Protein AF-A0A816UJ82-F1 (afdb_monomer_lite)

Sequence (129 aa):
MMLGPMGNLVMVGPQEFVVCRRVVPRQFYINLPYDGFVGLGLPLPANIDAVLFLSGFSLYLRNYHFHGNDGGRLSFGGVSQEHYEGHHQYFDLVDNSNQWKIHMYSVSVAGHLAQYCDKVLIDSGCEYI

Organism: Brassica napus (NCBI:txid3708)

InterPro domains:
  IPR001461 Aspartic peptidase A1 [PTHR47966] (12-128)
  IPR021109 Aspartic peptidase domain superfamily [G3DSA:2.40.70.10] (5-129)
  IPR021109 Aspartic peptidase domain superfamily [SSF50630] (17-127)
  IPR033121 Peptidase family A1 domain [PF00026] (56-129)
  IPR033121 Peptidase family A1 domain [PS51767] (1-129)

Radius of gyration: 18.05 Å; chains: 1; bounding box: 49×38×37 Å

Foldseek 3Di:
DFDDDPVPDTQPDDDDDDDDPDDDPCVPPVPDPDDDDDDPWADDPDDPPRDLPAPDKDWAADDPPDPDPDGTDIGTRDDDPVRDDDDDDDFDADPPDRFQKGADAFDADPNHTPDGDGMDGDDPVDPDD

Secondary structure (DSSP, 8-state):
-PPPPBTTBPPPS--------S---HHHHTT-SSS-----PPPPSS-TT----SS-EEEEEPPTT--SS--EEEEESS--GGG--S-----PBPTT-SS-EEE--EEEETTEEEEE-SEEE--TT----

pLDDT: mean 78.93, std 16.38, range [32.34, 97.12]

Structure (mmCIF, N/CA/C/O backbone):
data_AF-A0A816UJ82-F1
#
_entry.id   AF-A0A816UJ82-F1
#
loop_
_atom_site.group_PDB
_atom_site.id
_atom_site.type_symbol
_atom_site.label_atom_id
_atom_site.label_alt_id
_atom_site.label_comp_id
_atom_site.label_asym_id
_atom_site.label_entity_id
_atom_site.label_seq_id
_atom_site.pdbx_PDB_ins_code
_atom_site.Cartn_x
_atom_site.Cartn_y
_atom_site.Cartn_z
_atom_site.occupancy
_atom_site.B_iso_or_equiv
_atom_site.auth_seq_id
_atom_site.auth_comp_id
_atom_site.auth_asym_id
_atom_site.auth_atom_id
_atom_site.pdbx_PDB_model_num
ATOM 1 N N . MET A 1 1 ? 25.960 -5.062 -12.834 1.00 32.75 1 MET A N 1
ATOM 2 C CA . MET A 1 1 ? 24.766 -4.741 -13.643 1.00 32.75 1 MET A CA 1
ATOM 3 C C . MET A 1 1 ? 24.007 -3.679 -12.865 1.00 32.75 1 MET A C 1
ATOM 5 O O . MET A 1 1 ? 23.551 -3.992 -11.777 1.00 32.75 1 MET A O 1
ATOM 9 N N . MET A 1 2 ? 24.007 -2.420 -13.314 1.00 32.34 2 MET A N 1
ATOM 10 C CA . MET A 1 2 ? 23.230 -1.367 -12.646 1.00 32.34 2 MET A CA 1
ATOM 11 C C . MET A 1 2 ? 21.763 -1.537 -13.038 1.00 32.34 2 MET A C 1
ATOM 13 O O . MET A 1 2 ? 21.452 -1.576 -14.227 1.00 32.34 2 MET A O 1
ATOM 17 N N . LEU A 1 3 ? 20.889 -1.705 -12.047 1.00 46.19 3 LEU A N 1
ATOM 18 C CA . LEU A 1 3 ? 19.442 -1.685 -12.244 1.00 46.19 3 LEU A CA 1
ATOM 19 C C . LEU A 1 3 ? 19.007 -0.240 -12.531 1.00 46.19 3 LEU A C 1
ATOM 21 O O . LEU A 1 3 ? 19.603 0.702 -12.005 1.00 46.19 3 LEU A O 1
ATOM 25 N N . GLY A 1 4 ? 18.010 -0.075 -13.405 1.00 43.88 4 GLY A N 1
ATOM 26 C CA . GLY A 1 4 ? 17.439 1.229 -13.748 1.00 43.88 4 GLY A CA 1
ATOM 27 C C . GLY A 1 4 ? 16.921 1.979 -12.512 1.00 43.88 4 GLY A C 1
ATOM 28 O O . GLY A 1 4 ? 16.696 1.368 -11.465 1.00 43.88 4 GLY A O 1
ATOM 29 N N . PRO A 1 5 ? 16.764 3.306 -12.600 1.00 48.41 5 PRO A N 1
ATOM 30 C CA . PRO A 1 5 ? 16.558 4.122 -11.417 1.00 48.41 5 PRO A CA 1
ATOM 31 C C . PRO A 1 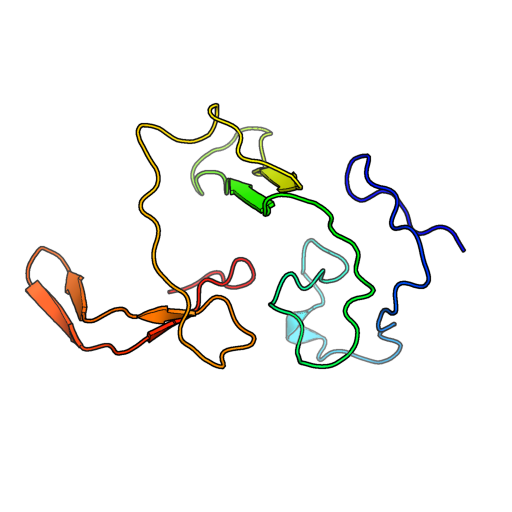5 ? 15.108 4.016 -10.906 1.00 48.41 5 PRO A C 1
ATOM 33 O O . PRO A 1 5 ? 14.150 4.091 -11.677 1.00 48.41 5 PRO A O 1
ATOM 36 N N . MET A 1 6 ? 14.940 3.844 -9.590 1.00 5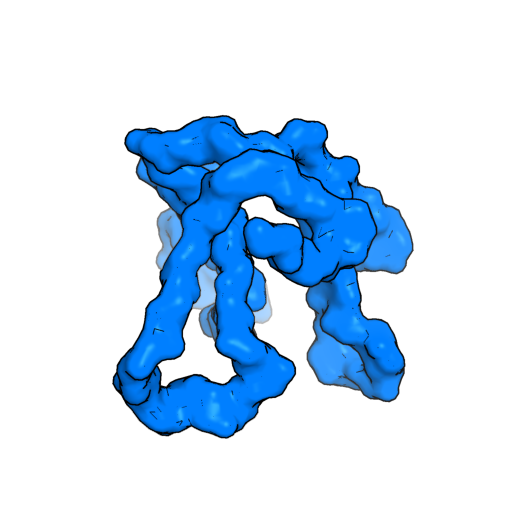7.47 6 MET A N 1
ATOM 37 C CA . MET A 1 6 ? 13.644 3.973 -8.914 1.00 57.47 6 MET A CA 1
ATOM 38 C C . MET A 1 6 ? 13.459 5.453 -8.566 1.00 57.47 6 MET A C 1
ATOM 40 O O . MET A 1 6 ? 13.903 5.932 -7.521 1.00 57.47 6 MET A O 1
ATOM 44 N N . GLY A 1 7 ? 12.902 6.218 -9.505 1.00 66.62 7 GLY A N 1
ATOM 45 C CA . GLY A 1 7 ? 12.977 7.680 -9.446 1.00 66.62 7 GLY A CA 1
ATOM 46 C C . GLY A 1 7 ? 14.418 8.149 -9.665 1.00 66.62 7 GLY A C 1
ATOM 47 O O . GLY A 1 7 ? 14.994 7.839 -10.696 1.00 66.62 7 GLY A O 1
ATOM 48 N N . ASN A 1 8 ? 15.005 8.861 -8.697 1.00 70.56 8 ASN A N 1
ATOM 49 C CA . ASN A 1 8 ? 16.431 9.234 -8.695 1.00 70.56 8 ASN A CA 1
ATOM 50 C C . ASN A 1 8 ? 17.262 8.396 -7.706 1.00 70.56 8 ASN A C 1
ATOM 52 O O . ASN A 1 8 ? 18.431 8.701 -7.465 1.00 70.56 8 ASN A O 1
ATOM 56 N N . LEU A 1 9 ? 16.666 7.361 -7.103 1.00 66.62 9 LEU A N 1
ATOM 57 C CA . LEU A 1 9 ? 17.379 6.470 -6.198 1.00 66.62 9 LEU A CA 1
ATOM 58 C C . LEU A 1 9 ? 18.127 5.408 -6.998 1.00 66.62 9 LEU A C 1
ATOM 60 O O . LEU A 1 9 ? 17.560 4.701 -7.836 1.00 66.62 9 LEU A O 1
ATOM 64 N N . VAL A 1 10 ? 19.413 5.286 -6.691 1.00 66.25 10 VAL A N 1
ATOM 65 C CA . VAL A 1 10 ? 20.241 4.165 -7.118 1.00 66.25 10 VAL A CA 1
ATOM 66 C C . VAL A 1 10 ? 20.249 3.169 -5.972 1.00 66.25 10 VAL A C 1
ATOM 68 O O . VAL A 1 10 ? 20.653 3.509 -4.863 1.00 66.25 10 VAL A O 1
ATOM 71 N N . MET A 1 11 ? 19.802 1.942 -6.229 1.00 63.84 11 MET A N 1
ATOM 72 C CA . MET A 1 11 ? 19.963 0.857 -5.264 1.00 63.84 11 MET A CA 1
ATOM 73 C C . MET A 1 11 ? 21.461 0.556 -5.123 1.00 63.84 11 MET A C 1
ATOM 75 O O . MET A 1 11 ? 22.121 0.201 -6.101 1.00 63.84 11 MET A O 1
ATOM 79 N N . VAL A 1 12 ? 22.007 0.760 -3.923 1.00 54.62 12 VAL A N 1
ATOM 80 C CA . VAL A 1 12 ? 23.427 0.547 -3.616 1.00 54.62 12 VAL A CA 1
ATOM 81 C C . VAL A 1 12 ? 23.577 -0.789 -2.893 1.00 54.62 12 VAL A C 1
ATOM 83 O O . VAL A 1 12 ? 22.933 -1.012 -1.877 1.00 54.62 12 VAL A O 1
ATOM 86 N N . GLY A 1 13 ? 24.442 -1.664 -3.414 1.00 64.12 13 GLY A N 1
ATOM 87 C CA . GLY A 1 13 ? 24.671 -3.014 -2.885 1.00 64.12 13 GLY A CA 1
ATOM 88 C C . GLY A 1 13 ? 24.048 -4.125 -3.745 1.00 64.12 13 GLY A C 1
ATOM 89 O O . GLY A 1 13 ? 23.387 -3.842 -4.749 1.00 64.12 13 GLY A O 1
ATOM 90 N N . PRO A 1 14 ? 24.300 -5.405 -3.412 1.00 68.00 14 PRO A N 1
ATOM 91 C CA . PRO A 1 14 ? 23.691 -6.530 -4.107 1.00 68.00 14 PRO A CA 1
ATOM 92 C C . PRO A 1 14 ? 22.208 -6.643 -3.724 1.00 68.00 14 PRO A C 1
ATOM 94 O O . PRO A 1 14 ? 21.858 -7.274 -2.734 1.00 68.00 14 PRO A O 1
ATOM 97 N N . GLN A 1 15 ? 21.327 -6.040 -4.522 1.00 72.12 15 GLN A N 1
ATOM 98 C CA . GLN A 1 15 ? 19.894 -6.310 -4.428 1.00 72.12 15 GLN A CA 1
ATOM 99 C C . GLN A 1 15 ? 19.598 -7.663 -5.079 1.00 72.12 15 GLN A C 1
ATOM 101 O O . GLN A 1 15 ? 19.778 -7.834 -6.289 1.00 72.12 15 GLN A O 1
ATOM 106 N N . GLU A 1 16 ? 19.104 -8.613 -4.293 1.00 78.25 16 GLU A N 1
ATOM 107 C CA . GLU A 1 16 ? 18.573 -9.860 -4.833 1.00 78.25 16 GLU A CA 1
ATOM 108 C C . GLU A 1 16 ? 17.174 -9.627 -5.415 1.00 78.25 16 GLU A C 1
ATOM 110 O O . GLU A 1 16 ? 16.339 -8.931 -4.832 1.00 78.25 16 GLU A O 1
ATOM 115 N N . PHE A 1 17 ? 16.919 -10.200 -6.589 1.00 78.75 17 PHE A N 1
ATOM 116 C CA . PHE A 1 17 ? 15.616 -10.169 -7.243 1.00 78.75 17 PHE A CA 1
ATOM 117 C C . PHE A 1 17 ? 15.335 -11.506 -7.920 1.00 78.75 17 PHE A C 1
ATOM 119 O O . PHE A 1 17 ? 16.240 -12.222 -8.355 1.00 78.75 17 PHE A O 1
ATOM 126 N N . VAL A 1 18 ? 14.052 -11.838 -8.030 1.00 81.25 18 VAL A N 1
ATOM 127 C CA . VAL A 1 18 ? 13.606 -13.057 -8.700 1.00 81.25 18 VAL A CA 1
ATOM 128 C C . VAL A 1 18 ? 13.379 -12.761 -10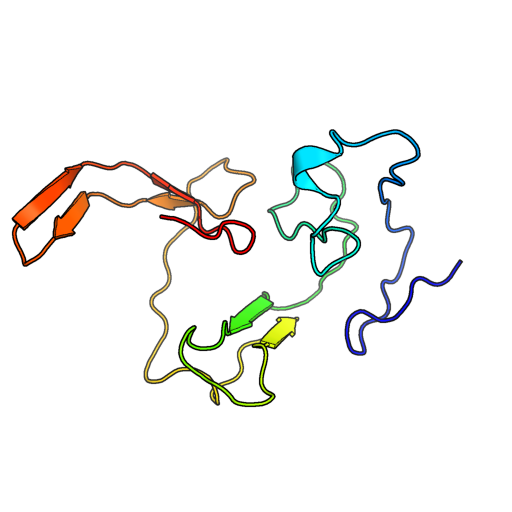.178 1.00 81.25 18 VAL A C 1
ATOM 130 O O . VAL A 1 18 ? 12.588 -11.892 -10.534 1.00 81.25 18 VAL A O 1
ATOM 133 N N . VAL A 1 19 ? 14.047 -13.516 -11.053 1.00 81.75 19 VAL A N 1
ATOM 134 C CA . VAL A 1 19 ? 13.787 -13.484 -12.499 1.00 81.75 19 VAL A CA 1
ATOM 135 C C . VAL A 1 19 ? 12.830 -14.611 -12.861 1.00 81.75 19 VAL A C 1
ATOM 137 O O . VAL A 1 19 ? 13.210 -15.784 -12.877 1.00 81.75 19 VAL A O 1
ATOM 140 N N . CYS A 1 20 ? 11.595 -14.262 -13.207 1.00 74.69 20 CYS A N 1
ATOM 141 C CA . CYS A 1 20 ? 10.602 -15.229 -13.662 1.00 74.69 20 CYS A CA 1
ATOM 142 C C . CYS A 1 20 ? 10.926 -15.709 -15.089 1.00 74.69 20 CYS A C 1
ATOM 144 O O . CYS A 1 20 ? 10.749 -14.977 -16.058 1.00 74.69 20 CYS A O 1
ATOM 146 N N . ARG A 1 21 ? 11.413 -16.954 -15.228 1.00 69.56 21 ARG A N 1
ATOM 147 C CA . ARG A 1 21 ? 11.830 -17.554 -16.519 1.00 69.56 21 ARG A CA 1
ATOM 148 C C . ARG A 1 21 ? 10.840 -18.572 -17.113 1.00 69.56 21 ARG A C 1
ATOM 150 O O . ARG A 1 21 ? 11.120 -19.140 -18.166 1.00 69.56 21 ARG A O 1
ATOM 157 N N . ARG A 1 22 ? 9.696 -18.836 -16.467 1.00 64.94 22 ARG A N 1
ATOM 158 C CA . ARG A 1 22 ? 8.661 -19.777 -16.947 1.00 64.94 22 ARG A CA 1
ATOM 159 C C . ARG A 1 22 ? 7.245 -19.262 -16.702 1.00 64.94 22 ARG A C 1
ATOM 161 O O . ARG A 1 22 ? 7.014 -18.505 -15.771 1.00 64.94 22 ARG A O 1
ATOM 168 N N . VAL A 1 23 ? 6.348 -19.731 -17.575 1.00 57.84 23 VAL A N 1
ATOM 169 C CA . VAL A 1 23 ? 4.897 -19.513 -17.676 1.00 57.84 23 VAL A CA 1
ATOM 170 C C . VAL A 1 23 ? 4.241 -19.278 -16.314 1.00 57.84 23 VAL A C 1
ATOM 172 O O . VAL A 1 23 ? 3.823 -20.214 -15.639 1.00 57.84 23 VAL A O 1
ATOM 175 N N . VAL A 1 24 ? 4.108 -18.010 -15.935 1.00 59.19 24 VAL A N 1
ATOM 176 C CA . VAL A 1 24 ? 3.031 -17.591 -15.039 1.00 59.19 24 VAL A CA 1
ATOM 177 C C . VAL A 1 24 ? 1.709 -18.021 -15.683 1.00 59.19 24 VAL A C 1
ATOM 179 O O . VAL A 1 24 ? 1.616 -17.958 -16.916 1.00 59.19 24 VAL A O 1
ATOM 182 N N . PRO A 1 25 ? 0.698 -18.476 -14.919 1.00 61.12 25 PRO A N 1
ATOM 183 C CA . PRO A 1 25 ? -0.605 -18.805 -15.485 1.00 61.12 25 PRO A CA 1
ATOM 184 C C . PRO A 1 25 ? -1.069 -17.634 -16.356 1.00 61.12 25 PRO A C 1
ATOM 186 O O . PRO A 1 25 ? -1.334 -16.545 -15.847 1.00 61.12 25 PRO A O 1
ATOM 189 N N . ARG A 1 26 ? -1.085 -17.834 -17.685 1.00 55.97 26 ARG A N 1
ATOM 190 C CA . ARG A 1 26 ? -1.229 -16.737 -18.662 1.00 55.97 26 ARG A CA 1
ATOM 191 C C . ARG A 1 26 ? -2.462 -15.877 -18.385 1.00 55.97 26 ARG A C 1
ATOM 193 O O . ARG A 1 26 ? -2.440 -14.693 -18.677 1.00 55.97 26 ARG A O 1
ATOM 200 N N . GLN A 1 27 ? -3.506 -16.455 -17.797 1.00 67.12 27 GLN A N 1
ATOM 201 C CA . GLN A 1 27 ? -4.757 -15.763 -17.496 1.00 67.12 27 GLN A CA 1
ATOM 202 C C . GLN A 1 27 ? -4.609 -14.555 -16.565 1.00 67.12 27 GLN A C 1
ATOM 204 O O . GLN A 1 27 ? -5.328 -13.587 -16.773 1.00 67.12 27 GLN A O 1
ATOM 209 N N . PHE A 1 28 ? -3.687 -14.564 -15.597 1.00 67.44 28 PHE A N 1
ATOM 210 C CA . PHE A 1 28 ? -3.589 -13.466 -14.623 1.00 67.44 28 PHE A CA 1
ATOM 211 C C . PHE A 1 28 ? -2.622 -12.352 -15.037 1.00 67.44 28 PHE A C 1
ATOM 213 O O . PHE A 1 28 ? -2.800 -11.213 -14.626 1.00 67.44 28 PHE A O 1
ATOM 220 N N . TYR A 1 29 ? -1.614 -12.660 -15.857 1.00 75.00 29 TYR A N 1
ATOM 221 C CA . TYR A 1 29 ? -0.483 -11.748 -16.080 1.00 75.00 29 TYR A CA 1
ATOM 222 C C . TYR A 1 29 ? -0.372 -11.198 -17.508 1.00 75.00 29 TYR A C 1
ATOM 224 O O . TYR A 1 29 ? 0.412 -10.288 -17.743 1.00 75.00 29 TYR A O 1
ATOM 232 N N . ILE A 1 30 ? -1.135 -11.719 -18.478 1.00 74.06 30 ILE A N 1
ATOM 233 C CA . ILE A 1 30 ? -0.948 -11.379 -19.903 1.00 74.06 30 ILE A CA 1
ATOM 234 C C . ILE A 1 30 ? -1.427 -9.972 -20.296 1.00 74.06 30 ILE A C 1
ATOM 236 O O . ILE A 1 30 ? -1.023 -9.477 -21.341 1.00 74.06 30 ILE A O 1
ATOM 240 N N . ASN A 1 31 ? -2.256 -9.332 -19.465 1.00 79.69 31 ASN A N 1
ATOM 241 C CA . ASN A 1 31 ? -2.854 -8.018 -19.737 1.00 79.69 31 ASN A CA 1
ATOM 242 C C . ASN A 1 31 ? -2.552 -6.988 -18.639 1.00 79.69 31 ASN A C 1
ATOM 244 O O . ASN A 1 31 ? -3.271 -5.997 -18.508 1.00 79.69 31 ASN A O 1
ATOM 248 N N . LEU A 1 32 ? -1.531 -7.232 -17.815 1.00 83.12 32 LEU A N 1
ATOM 249 C CA . LEU A 1 32 ? -1.152 -6.267 -16.791 1.00 83.12 32 LEU A CA 1
ATOM 250 C C . LEU A 1 32 ? -0.429 -5.083 -17.449 1.00 83.12 32 LEU A C 1
ATOM 252 O O . LEU A 1 32 ? 0.406 -5.294 -18.327 1.00 83.12 32 LEU A O 1
ATOM 256 N N . PRO A 1 33 ? -0.708 -3.840 -17.027 1.00 87.06 33 PRO A N 1
ATOM 257 C CA . PRO A 1 33 ? -0.038 -2.655 -17.558 1.00 87.06 33 PRO A CA 1
ATOM 258 C C . PRO A 1 33 ? 1.389 -2.472 -17.000 1.00 87.06 33 PRO A C 1
ATOM 260 O O . PRO A 1 33 ? 1.968 -1.398 -17.145 1.00 87.06 33 PRO A O 1
ATOM 263 N N . TYR A 1 34 ? 1.939 -3.486 -16.326 1.00 86.25 34 TYR A N 1
ATOM 264 C CA . TYR A 1 34 ? 3.234 -3.465 -15.653 1.00 86.25 34 TYR A CA 1
ATOM 265 C C . TYR A 1 34 ? 3.958 -4.812 -15.797 1.00 86.25 34 TYR A C 1
ATOM 267 O O . TYR A 1 34 ? 3.331 -5.866 -15.898 1.00 86.25 34 TYR A O 1
ATOM 275 N N . ASP A 1 35 ? 5.293 -4.771 -15.760 1.00 84.25 35 ASP A N 1
ATOM 276 C CA . ASP A 1 35 ? 6.158 -5.926 -16.054 1.00 84.25 35 ASP A CA 1
ATOM 277 C C . ASP A 1 35 ? 6.490 -6.793 -14.828 1.00 84.25 35 ASP A C 1
ATOM 279 O O . ASP A 1 35 ? 6.985 -7.915 -14.955 1.00 84.25 35 ASP A O 1
ATOM 283 N N . GLY A 1 36 ? 6.256 -6.277 -13.622 1.00 84.94 36 GLY A N 1
ATOM 284 C CA . GLY A 1 36 ? 6.614 -6.956 -12.384 1.00 84.94 36 GLY A CA 1
ATOM 285 C C . GLY A 1 36 ? 6.240 -6.165 -11.138 1.00 84.94 36 GLY A C 1
ATOM 286 O O . GLY A 1 36 ? 5.533 -5.163 -11.206 1.00 84.94 36 GLY A O 1
ATOM 287 N N . PHE A 1 37 ? 6.739 -6.633 -9.996 1.00 86.12 37 PHE A N 1
ATOM 288 C CA . PHE A 1 37 ? 6.397 -6.108 -8.679 1.00 86.12 37 PHE A CA 1
ATOM 289 C C . PHE A 1 37 ? 7.654 -5.750 -7.889 1.00 86.12 37 PHE A C 1
ATOM 291 O O . PHE A 1 37 ? 8.661 -6.456 -7.949 1.00 86.12 37 PHE A O 1
ATOM 298 N N . VAL A 1 38 ? 7.554 -4.690 -7.090 1.00 86.06 38 VAL A N 1
ATOM 299 C CA . VAL A 1 38 ? 8.527 -4.343 -6.051 1.00 86.06 38 VAL A CA 1
ATOM 300 C C . VAL A 1 38 ? 7.810 -4.460 -4.711 1.00 86.06 38 VAL A C 1
ATOM 302 O O . VAL A 1 38 ? 6.920 -3.671 -4.408 1.00 86.06 38 VAL A O 1
ATOM 305 N N . GLY A 1 39 ? 8.163 -5.478 -3.925 1.00 84.81 39 GLY A N 1
ATOM 306 C CA . GLY A 1 39 ? 7.572 -5.695 -2.607 1.00 84.81 39 GLY A CA 1
ATOM 307 C C . GLY A 1 39 ? 8.152 -4.730 -1.576 1.00 84.81 39 GLY A C 1
ATOM 308 O O . GLY A 1 39 ? 9.359 -4.724 -1.359 1.00 84.81 39 GLY A O 1
ATOM 309 N N . LEU A 1 40 ? 7.288 -3.954 -0.919 1.00 85.44 40 LEU A N 1
ATOM 310 C CA . LEU A 1 40 ? 7.652 -3.011 0.150 1.00 85.44 40 LEU A CA 1
ATOM 311 C C . LEU A 1 40 ? 7.209 -3.508 1.537 1.00 85.44 40 LEU A C 1
ATOM 313 O O . LEU A 1 40 ? 6.933 -2.707 2.425 1.00 85.44 40 LEU A O 1
ATOM 317 N N . GLY A 1 41 ? 7.078 -4.827 1.711 1.00 81.44 41 GLY A N 1
ATOM 318 C CA . GLY A 1 41 ? 6.751 -5.451 2.996 1.00 81.44 41 GLY A CA 1
ATOM 319 C C . GLY A 1 41 ? 7.876 -5.306 4.024 1.00 81.44 41 GLY A C 1
ATOM 320 O O . GLY A 1 41 ? 8.991 -4.906 3.691 1.00 81.44 41 GLY A O 1
ATOM 321 N N . LEU A 1 42 ? 7.588 -5.643 5.281 1.00 77.69 42 LEU A N 1
ATOM 322 C CA . LEU A 1 42 ? 8.599 -5.580 6.333 1.00 77.69 42 LEU A CA 1
ATOM 323 C C . LEU A 1 42 ? 9.583 -6.742 6.152 1.00 77.69 42 LEU A C 1
ATOM 325 O O . LEU A 1 42 ? 9.149 -7.867 5.872 1.00 77.69 42 LEU A O 1
ATOM 329 N N . PRO A 1 43 ? 10.897 -6.504 6.303 1.00 67.19 43 PRO A N 1
ATOM 330 C CA . PRO A 1 43 ? 11.866 -7.580 6.215 1.00 67.19 43 PRO A CA 1
ATOM 331 C C . PRO A 1 43 ? 11.536 -8.642 7.271 1.00 67.19 43 PRO A C 1
ATOM 333 O O . PRO A 1 43 ? 11.313 -8.340 8.443 1.00 67.19 43 PRO A O 1
ATOM 336 N N . LEU A 1 44 ? 11.508 -9.908 6.848 1.00 59.09 44 LEU A N 1
ATOM 337 C CA . LEU A 1 44 ? 11.640 -11.032 7.774 1.00 59.09 44 LEU A CA 1
ATOM 338 C C . LEU A 1 44 ? 12.985 -10.899 8.513 1.00 59.09 44 LEU A C 1
ATOM 340 O O . LEU A 1 44 ? 13.868 -10.187 8.029 1.00 59.09 44 LEU A O 1
ATOM 344 N N . PRO A 1 45 ? 13.201 -11.579 9.653 1.00 51.38 45 PRO A N 1
ATOM 345 C CA . PRO A 1 45 ? 14.518 -11.623 10.280 1.00 51.38 45 PRO A CA 1
ATOM 346 C C . PRO A 1 45 ? 15.500 -12.426 9.402 1.00 51.38 45 PRO A C 1
ATOM 348 O O . PRO A 1 45 ? 15.790 -13.583 9.678 1.00 51.38 45 PRO A O 1
ATOM 351 N N . ALA A 1 46 ? 15.960 -11.823 8.307 1.00 38.59 46 ALA A N 1
ATOM 352 C CA . ALA A 1 46 ? 17.125 -12.158 7.500 1.00 38.59 46 ALA A CA 1
ATOM 353 C C . ALA A 1 46 ? 17.305 -11.051 6.442 1.00 38.59 46 ALA A C 1
ATOM 355 O O . ALA A 1 46 ? 16.463 -10.886 5.563 1.00 38.59 46 ALA A O 1
ATOM 356 N N . ASN A 1 47 ? 18.441 -10.354 6.532 1.00 40.38 47 ASN A N 1
ATOM 357 C CA . ASN A 1 47 ? 19.009 -9.387 5.579 1.00 40.38 47 ASN A CA 1
ATOM 358 C C . ASN A 1 47 ? 18.550 -7.927 5.743 1.00 40.38 47 ASN A C 1
ATOM 360 O O . ASN A 1 47 ? 17.787 -7.376 4.956 1.00 40.38 47 ASN A O 1
ATOM 364 N N . ILE A 1 48 ? 19.127 -7.284 6.763 1.00 44.31 48 ILE A N 1
ATOM 365 C CA . ILE A 1 48 ? 19.012 -5.853 7.099 1.00 44.31 48 ILE A CA 1
ATOM 366 C C . ILE A 1 48 ? 19.883 -4.965 6.168 1.00 44.31 48 ILE A C 1
ATOM 368 O O . ILE A 1 48 ? 19.968 -3.758 6.351 1.00 44.31 48 ILE A O 1
ATOM 372 N N . ASP A 1 49 ? 20.479 -5.515 5.105 1.00 43.22 49 ASP A N 1
ATOM 373 C CA . ASP A 1 49 ? 21.338 -4.744 4.188 1.00 43.22 49 ASP A CA 1
ATOM 374 C C . ASP A 1 49 ? 20.571 -4.030 3.059 1.00 43.22 49 ASP A C 1
ATOM 376 O O . ASP A 1 49 ? 21.172 -3.318 2.253 1.00 43.22 49 ASP A O 1
ATOM 380 N N . ALA A 1 50 ? 19.237 -4.146 3.009 1.00 47.50 50 ALA A N 1
ATOM 381 C CA . ALA A 1 50 ? 18.403 -3.253 2.207 1.00 47.50 50 ALA A CA 1
ATOM 382 C C . ALA A 1 50 ? 18.321 -1.889 2.907 1.00 47.50 50 ALA A C 1
ATOM 384 O O . ALA A 1 50 ? 17.361 -1.552 3.600 1.00 47.50 50 ALA A O 1
ATOM 385 N N . VAL A 1 51 ? 19.389 -1.115 2.756 1.00 44.53 51 VAL A N 1
ATOM 386 C CA . VAL A 1 51 ? 19.538 0.210 3.338 1.00 44.53 51 VAL A CA 1
ATOM 387 C C . VAL A 1 51 ? 18.619 1.199 2.610 1.00 44.53 51 VAL A C 1
ATOM 389 O O . VAL A 1 51 ? 19.033 1.936 1.717 1.00 44.53 51 VAL A O 1
ATOM 392 N N . LEU A 1 52 ? 17.352 1.254 3.019 1.00 49.31 52 LEU A N 1
ATOM 393 C CA . LEU A 1 52 ? 16.598 2.503 2.992 1.00 49.31 52 LEU A CA 1
ATOM 394 C C . LEU A 1 52 ? 16.840 3.207 4.337 1.00 49.31 52 LEU A C 1
ATOM 396 O O . LEU A 1 52 ? 16.092 3.017 5.290 1.00 49.31 52 LEU A O 1
ATOM 400 N N . PHE A 1 53 ? 17.876 4.053 4.417 1.00 47.16 53 PHE A N 1
ATOM 401 C CA . PHE A 1 53 ? 18.062 5.047 5.499 1.00 47.16 53 PHE A CA 1
ATOM 402 C C . PHE A 1 53 ? 17.026 6.183 5.395 1.00 47.16 53 PHE A C 1
ATOM 404 O O . PHE A 1 53 ? 17.346 7.367 5.470 1.00 47.16 53 PHE A O 1
ATOM 411 N N . LEU A 1 54 ? 15.775 5.835 5.131 1.00 52.62 54 LEU A N 1
ATOM 412 C CA . LEU A 1 54 ? 14.711 6.774 4.842 1.00 52.62 54 LEU A CA 1
ATOM 413 C C . LEU A 1 54 ? 13.661 6.634 5.937 1.00 52.62 54 LEU A C 1
ATOM 415 O O . LEU A 1 54 ? 13.345 5.528 6.368 1.00 52.62 54 LEU A O 1
ATOM 419 N N . SER A 1 55 ? 13.148 7.769 6.401 1.00 61.75 55 SER A N 1
ATOM 420 C CA . SER A 1 55 ? 12.154 7.951 7.469 1.00 61.75 55 SER A CA 1
ATOM 421 C C . SER A 1 55 ? 10.759 7.391 7.126 1.00 61.75 55 SER A C 1
ATOM 423 O O . SER A 1 55 ? 9.739 7.959 7.510 1.00 61.75 55 SER A O 1
ATOM 425 N N . GLY A 1 56 ? 10.708 6.279 6.391 1.00 76.44 56 GLY A N 1
ATOM 426 C CA . GLY A 1 56 ? 9.519 5.692 5.788 1.00 76.44 56 GLY A CA 1
ATOM 427 C C . GLY A 1 56 ? 9.371 6.023 4.300 1.00 76.44 56 GLY A C 1
ATOM 428 O O . GLY A 1 56 ? 10.205 6.689 3.676 1.00 76.44 56 GLY A O 1
ATOM 429 N N . PHE A 1 57 ? 8.281 5.530 3.725 1.00 86.94 57 PHE A N 1
ATOM 430 C CA . PHE A 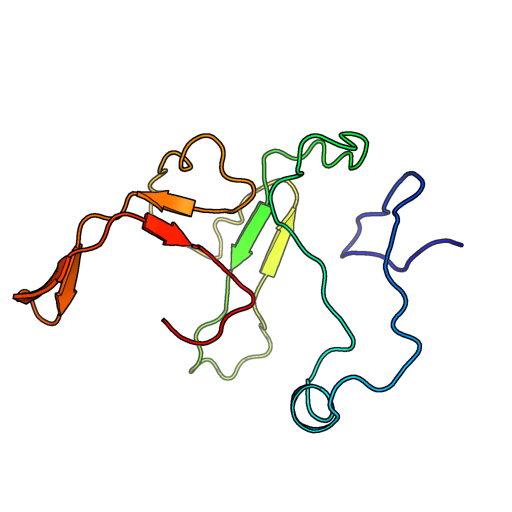1 57 ? 7.791 5.899 2.402 1.00 86.94 57 PHE A CA 1
ATOM 431 C C . PHE A 1 57 ? 6.314 6.280 2.508 1.00 86.94 57 PHE A C 1
ATOM 433 O O . PHE A 1 57 ? 5.646 5.940 3.484 1.00 86.94 57 PHE A O 1
ATOM 440 N N . SER A 1 58 ? 5.799 6.982 1.506 1.00 91.44 58 SER A N 1
ATOM 441 C CA . SER A 1 58 ? 4.388 7.352 1.431 1.00 91.44 58 SER A CA 1
ATOM 442 C C . SER A 1 58 ? 3.822 7.141 0.042 1.00 91.44 58 SER A C 1
ATOM 444 O O . SER A 1 58 ? 4.532 7.244 -0.961 1.00 91.44 58 SER A O 1
ATOM 446 N N . LEU A 1 59 ? 2.526 6.846 0.001 1.00 92.94 59 LEU A N 1
ATOM 447 C CA . LEU A 1 59 ? 1.793 6.591 -1.223 1.00 92.94 59 LEU A CA 1
ATOM 448 C C . LEU A 1 59 ? 0.619 7.557 -1.334 1.00 92.94 59 LEU A C 1
ATOM 450 O O . LEU A 1 59 ? -0.238 7.619 -0.457 1.00 92.94 59 LEU A O 1
ATOM 454 N N . TYR A 1 60 ? 0.574 8.269 -2.450 1.00 92.75 60 TYR A N 1
ATOM 455 C CA . TYR A 1 60 ? -0.616 8.936 -2.942 1.00 92.75 60 TYR A CA 1
ATOM 456 C C . TYR A 1 60 ? -1.138 8.135 -4.130 1.00 92.75 60 TYR A C 1
ATOM 458 O O . TYR A 1 60 ? -0.448 8.001 -5.142 1.00 92.75 60 TYR A O 1
ATOM 466 N N . LEU A 1 61 ? -2.348 7.596 -4.004 1.00 91.00 61 LEU A N 1
ATOM 467 C CA . LEU A 1 61 ? -3.075 7.008 -5.122 1.00 91.00 61 LEU A CA 1
ATOM 468 C C . LEU A 1 61 ? -4.088 8.028 -5.619 1.00 91.00 61 LEU A C 1
ATOM 470 O O . LEU A 1 61 ? -4.874 8.568 -4.838 1.00 91.00 61 LEU A O 1
ATOM 474 N N . ARG A 1 62 ? -4.064 8.297 -6.924 1.00 88.62 62 ARG A N 1
ATOM 475 C CA . ARG A 1 62 ? -5.018 9.223 -7.532 1.00 88.62 62 ARG A CA 1
ATOM 476 C C . ARG A 1 62 ? -6.452 8.736 -7.343 1.00 88.62 62 ARG A C 1
ATOM 4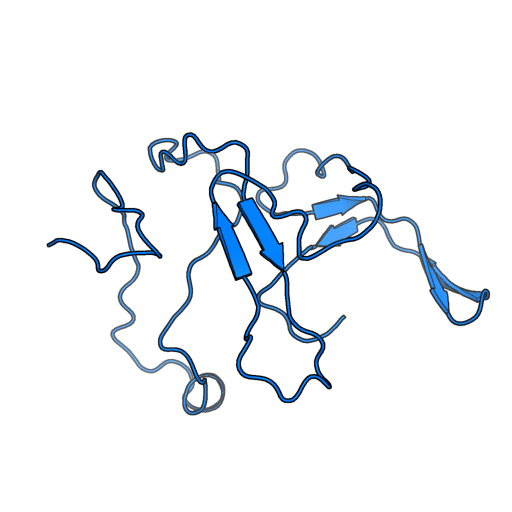78 O O . ARG A 1 62 ? -6.717 7.536 -7.277 1.00 88.62 62 ARG A O 1
ATOM 485 N N . ASN A 1 63 ? -7.394 9.671 -7.376 1.00 84.50 63 ASN A N 1
ATOM 486 C CA . ASN A 1 63 ? -8.810 9.327 -7.426 1.00 84.50 63 ASN A CA 1
ATOM 487 C C . ASN A 1 63 ? -9.124 8.530 -8.708 1.00 84.50 63 ASN A C 1
ATOM 489 O O . ASN A 1 63 ? -8.720 8.929 -9.800 1.00 84.50 63 ASN A O 1
ATOM 493 N N . TYR A 1 64 ? -9.879 7.437 -8.575 1.00 81.88 64 TYR A N 1
ATOM 494 C CA . TYR A 1 64 ? -10.280 6.575 -9.691 1.00 81.88 64 TYR A CA 1
ATOM 495 C C . TYR A 1 64 ? -10.992 7.336 -10.825 1.00 81.88 64 TYR A C 1
ATOM 497 O O . TYR A 1 64 ? -10.787 7.039 -11.999 1.00 81.88 64 TYR A O 1
ATOM 505 N N . HIS A 1 65 ? -11.791 8.353 -10.491 1.00 85.06 65 HIS A N 1
ATOM 506 C CA . HIS A 1 65 ? -12.546 9.159 -11.456 1.00 85.06 65 HIS A CA 1
ATOM 507 C C . HIS A 1 65 ? -11.750 10.332 -12.046 1.00 85.06 65 HIS A C 1
ATOM 509 O O . HIS A 1 65 ? -12.287 11.113 -12.832 1.00 85.06 65 HIS A O 1
ATOM 515 N N . PHE A 1 66 ? -10.484 10.504 -11.665 1.00 84.50 66 PHE A N 1
ATOM 516 C CA . PHE A 1 66 ? -9.662 11.583 -12.191 1.00 84.50 66 PHE A CA 1
ATOM 517 C C . PHE A 1 66 ? -9.118 11.233 -13.584 1.00 84.50 66 PHE A C 1
ATOM 519 O O . PHE A 1 66 ? -8.398 10.254 -13.762 1.00 84.50 66 PHE A O 1
ATOM 526 N N . HIS A 1 67 ? -9.424 12.077 -14.572 1.00 81.50 67 HIS A N 1
ATOM 527 C CA . HIS A 1 67 ? -9.031 11.891 -15.977 1.00 81.50 67 HIS A CA 1
ATOM 528 C C . HIS A 1 67 ? -7.789 12.703 -16.396 1.00 81.50 67 HIS A C 1
ATOM 530 O O . HIS A 1 67 ? -7.604 12.984 -17.578 1.00 81.50 67 HIS A O 1
ATOM 536 N N . GLY A 1 68 ? -6.946 13.113 -15.446 1.00 83.56 68 GLY A N 1
ATOM 537 C CA . GLY A 1 68 ? -5.699 13.824 -15.738 1.00 83.56 68 GLY A CA 1
ATOM 538 C C . GLY A 1 68 ? -4.480 12.909 -15.886 1.00 83.56 68 GLY A C 1
ATOM 539 O O . GLY A 1 68 ? -4.555 11.687 -15.755 1.00 83.56 68 GLY A O 1
ATOM 540 N N . ASN A 1 69 ? -3.329 13.536 -16.134 1.00 85.25 69 ASN A N 1
ATOM 541 C CA . ASN A 1 69 ? -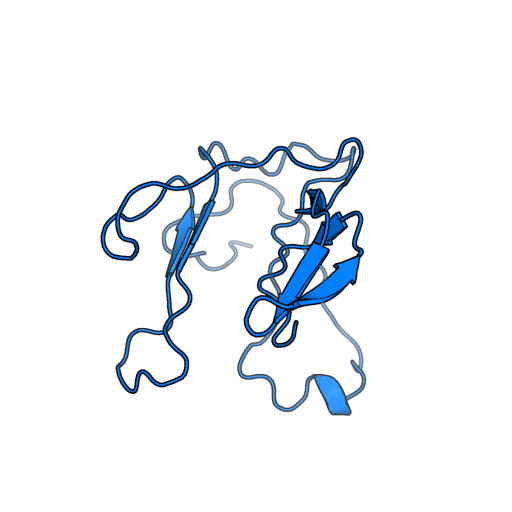2.057 12.840 -16.360 1.00 85.25 69 ASN A CA 1
ATOM 542 C C . ASN A 1 69 ? -1.387 12.341 -15.072 1.00 85.25 69 ASN A C 1
ATOM 544 O O . ASN A 1 69 ? -0.449 11.552 -15.150 1.00 85.25 69 ASN A O 1
ATOM 548 N N . ASP A 1 70 ? -1.831 12.801 -13.901 1.00 85.12 70 ASP A N 1
ATOM 549 C CA . ASP A 1 70 ? -1.302 12.316 -12.629 1.00 85.12 70 ASP A CA 1
ATOM 550 C C . ASP A 1 70 ? -1.790 10.882 -12.373 1.00 85.12 70 ASP A C 1
ATOM 552 O O . ASP A 1 70 ? -2.991 10.604 -12.436 1.00 85.12 70 ASP A O 1
ATOM 556 N N . GLY A 1 71 ? -0.842 9.971 -12.149 1.00 84.81 71 GLY A N 1
ATOM 557 C CA . GLY A 1 71 ? -1.045 8.552 -11.855 1.00 84.81 71 GLY A CA 1
ATOM 558 C C . GLY A 1 71 ? -1.089 8.236 -10.355 1.00 84.81 71 GLY A C 1
ATOM 559 O O . GLY A 1 71 ? -1.512 7.143 -9.979 1.00 84.81 71 GLY A O 1
ATOM 560 N N . GLY A 1 72 ? -0.668 9.177 -9.508 1.00 90.69 72 GLY A N 1
ATOM 561 C CA . GLY A 1 72 ? -0.275 8.933 -8.122 1.00 90.69 72 GLY A CA 1
ATOM 562 C C . GLY A 1 72 ? 1.233 9.122 -7.910 1.00 90.69 72 GLY A C 1
ATOM 563 O O . GLY A 1 72 ? 2.003 9.321 -8.852 1.00 90.69 72 GLY A O 1
ATOM 564 N N . ARG A 1 73 ? 1.678 9.053 -6.650 1.00 90.75 73 ARG A N 1
ATOM 565 C CA . ARG A 1 73 ? 3.078 9.273 -6.255 1.00 90.75 73 ARG A CA 1
ATOM 566 C C . ARG A 1 73 ? 3.499 8.310 -5.146 1.00 90.75 73 ARG A C 1
ATOM 568 O O . ARG A 1 73 ? 2.870 8.268 -4.094 1.00 90.75 73 ARG A O 1
ATOM 575 N N . LEU A 1 74 ? 4.610 7.606 -5.353 1.00 90.00 74 LEU A N 1
ATOM 576 C CA . LEU A 1 74 ? 5.360 6.913 -4.303 1.00 90.00 74 LEU A CA 1
ATOM 577 C C . LEU A 1 74 ? 6.566 7.778 -3.927 1.00 90.00 74 LEU A C 1
ATOM 579 O O . LEU A 1 74 ? 7.392 8.089 -4.785 1.00 90.00 74 LEU A O 1
ATOM 583 N N . SER A 1 75 ? 6.656 8.178 -2.661 1.00 87.44 75 SER A N 1
ATOM 584 C CA . SER A 1 75 ? 7.760 8.994 -2.143 1.00 87.44 75 SER A CA 1
ATOM 585 C C . SER A 1 75 ? 8.569 8.183 -1.145 1.00 87.44 75 SER A C 1
ATOM 587 O O . SER A 1 75 ? 8.018 7.675 -0.174 1.00 87.44 75 SER A O 1
ATOM 589 N N . PHE A 1 76 ? 9.876 8.095 -1.350 1.00 85.75 76 PHE A N 1
ATOM 590 C CA . PHE A 1 76 ? 10.791 7.495 -0.386 1.00 85.75 76 PHE A CA 1
ATOM 591 C C . PHE A 1 76 ? 11.470 8.597 0.434 1.00 85.75 76 PHE A C 1
ATOM 593 O O . PHE A 1 76 ? 11.946 9.574 -0.142 1.00 85.75 76 PHE A O 1
ATOM 600 N N . GLY A 1 77 ? 11.530 8.449 1.762 1.00 83.19 77 GLY A N 1
ATOM 601 C CA . GLY A 1 77 ? 12.177 9.433 2.644 1.00 83.19 77 GLY A CA 1
ATOM 602 C C . GLY A 1 77 ? 11.295 10.584 3.100 1.00 83.19 77 GLY A C 1
ATOM 603 O O . GLY A 1 77 ? 11.811 11.573 3.615 1.00 83.19 77 GLY A O 1
ATOM 604 N N . GLY A 1 78 ? 9.981 10.480 2.913 1.00 83.94 78 GLY A N 1
ATOM 605 C CA . GLY A 1 78 ? 9.063 11.493 3.401 1.00 83.94 78 GLY A CA 1
ATOM 606 C C . GLY A 1 78 ? 7.655 11.392 2.838 1.00 83.94 78 GLY A C 1
ATOM 607 O O . GLY A 1 78 ? 7.267 10.425 2.178 1.00 83.94 78 GLY A O 1
ATOM 608 N N . VAL A 1 79 ? 6.903 12.448 3.120 1.00 86.50 79 VAL A N 1
ATOM 609 C CA . VAL A 1 79 ? 5.503 12.657 2.762 1.00 86.50 79 VAL A CA 1
ATOM 610 C C . VAL A 1 79 ? 5.394 13.999 2.041 1.00 86.50 79 VAL A C 1
ATOM 612 O O . VAL A 1 79 ? 6.019 14.976 2.447 1.00 86.50 79 VAL A O 1
ATOM 615 N N . SER A 1 80 ? 4.606 14.052 0.966 1.00 83.69 80 SER A N 1
ATOM 616 C CA . SER A 1 80 ? 4.322 15.289 0.232 1.00 83.69 80 SER A CA 1
ATOM 617 C C . SER A 1 80 ? 2.996 15.884 0.702 1.00 83.69 80 SER A C 1
ATOM 619 O O . SER A 1 80 ? 1.953 15.248 0.565 1.00 83.69 80 SER A O 1
ATOM 621 N N . GLN A 1 81 ? 3.034 17.109 1.232 1.00 87.44 81 GLN A N 1
ATOM 622 C CA . GLN A 1 81 ? 1.851 17.829 1.726 1.00 87.44 81 GLN A CA 1
ATOM 623 C C . GLN A 1 81 ? 0.881 18.262 0.616 1.00 87.44 81 GLN A C 1
ATOM 625 O O . GLN A 1 81 ? -0.245 18.644 0.897 1.00 87.44 81 GLN A O 1
ATOM 630 N N . GLU A 1 82 ? 1.281 18.149 -0.652 1.00 90.19 82 GLU A N 1
ATOM 631 C CA . GLU A 1 82 ? 0.430 18.455 -1.810 1.00 90.19 82 GLU A CA 1
ATOM 632 C C . GLU A 1 82 ? -0.736 17.466 -1.973 1.00 90.19 82 GLU A C 1
ATOM 634 O O . GLU A 1 82 ? -1.693 17.757 -2.684 1.00 90.19 82 GLU A O 1
ATOM 639 N N . HIS A 1 83 ? -0.652 16.287 -1.348 1.00 88.88 83 HIS A N 1
ATOM 640 C CA . HIS A 1 83 ? -1.535 15.153 -1.636 1.00 88.88 83 HIS A CA 1
ATOM 641 C C . HIS A 1 83 ? -2.424 14.712 -0.469 1.00 88.88 83 HIS A C 1
ATOM 643 O O . HIS A 1 83 ? -3.083 13.676 -0.561 1.00 88.88 83 HIS A O 1
ATOM 649 N N . TYR A 1 84 ? -2.447 15.463 0.631 1.00 90.44 84 TYR A N 1
ATOM 650 C CA . TYR A 1 84 ? -3.353 15.213 1.749 1.00 90.44 84 TYR A CA 1
ATOM 651 C C . TYR A 1 84 ? -3.681 16.514 2.478 1.00 90.44 84 TYR A C 1
ATOM 653 O O . TYR A 1 84 ? -2.929 17.485 2.432 1.00 90.44 84 TYR A O 1
ATOM 661 N N . GLU A 1 85 ? -4.798 16.511 3.196 1.00 92.50 85 GLU A N 1
ATOM 662 C CA . GLU A 1 85 ? -5.218 17.616 4.052 1.00 92.50 85 GLU A CA 1
ATOM 663 C C . GLU A 1 85 ? -5.164 17.194 5.525 1.00 92.50 85 GLU A C 1
ATOM 665 O O . GLU A 1 85 ? -5.337 16.023 5.867 1.00 92.50 85 GLU A O 1
ATOM 670 N N . GLY A 1 86 ? -4.936 18.155 6.420 1.00 93.69 86 GLY A N 1
ATOM 671 C CA . GLY A 1 86 ? -4.915 17.902 7.860 1.00 93.69 86 GLY A CA 1
ATOM 672 C C . GLY A 1 86 ? -3.698 17.098 8.330 1.00 93.69 86 GLY A C 1
ATOM 673 O O . GLY A 1 86 ? -2.568 17.363 7.921 1.00 93.69 86 GLY A O 1
ATOM 674 N N . HIS A 1 87 ? -3.925 16.155 9.250 1.00 92.31 87 HIS A N 1
ATOM 675 C CA . HIS A 1 87 ? -2.873 15.387 9.921 1.00 92.31 87 HIS A CA 1
ATOM 676 C C . HIS A 1 87 ? -3.128 13.885 9.791 1.00 92.31 87 HIS A C 1
ATOM 678 O O . HIS A 1 87 ? -4.265 13.430 9.906 1.00 92.31 87 HIS A O 1
ATOM 684 N N . HIS A 1 88 ? -2.053 13.117 9.615 1.00 91.81 88 HIS A N 1
ATOM 685 C CA . HIS A 1 88 ? -2.117 11.660 9.642 1.00 91.81 88 HIS A CA 1
ATOM 686 C C . HIS A 1 88 ? -2.424 11.160 11.057 1.00 91.81 88 HIS A C 1
ATOM 688 O O . HIS A 1 88 ? -1.873 11.663 12.038 1.00 91.81 88 HIS A O 1
ATOM 694 N N . GLN A 1 89 ? -3.270 10.136 11.145 1.00 93.81 89 GLN A N 1
ATOM 695 C CA . GLN A 1 89 ? -3.386 9.305 12.337 1.00 93.81 89 GLN A CA 1
ATOM 696 C C . GLN A 1 89 ? -2.435 8.121 12.193 1.00 93.81 89 GLN A C 1
ATOM 698 O O . GLN A 1 89 ? -2.389 7.484 11.142 1.00 93.81 89 GLN A O 1
ATOM 703 N N . TYR A 1 90 ? -1.673 7.849 13.246 1.00 90.75 90 TYR A N 1
ATOM 704 C CA . TYR A 1 90 ? -0.709 6.758 13.278 1.00 90.75 90 TYR A CA 1
ATOM 705 C C . TYR A 1 90 ? -1.259 5.620 14.130 1.00 90.75 90 TYR A C 1
ATOM 707 O O . TYR A 1 90 ? -1.822 5.856 15.198 1.00 90.75 90 TYR A O 1
ATOM 715 N N . PHE A 1 91 ? -1.081 4.398 13.640 1.00 92.25 91 PHE A N 1
ATOM 716 C CA . PHE A 1 91 ? -1.472 3.169 14.314 1.00 92.25 91 PHE A CA 1
ATOM 717 C C . PHE A 1 91 ? -0.251 2.270 14.425 1.00 92.25 91 PHE A C 1
ATOM 719 O O . PHE A 1 91 ? 0.525 2.159 13.472 1.00 92.25 91 PHE A O 1
ATOM 726 N N . ASP A 1 92 ? -0.110 1.617 15.572 1.00 91.38 92 ASP A N 1
ATOM 727 C CA . ASP A 1 92 ? 0.955 0.649 15.771 1.00 91.38 92 ASP A CA 1
ATOM 728 C C . ASP A 1 92 ? 0.719 -0.585 14.899 1.00 91.38 92 ASP A C 1
ATOM 730 O O . ASP A 1 92 ? -0.413 -1.047 14.692 1.00 91.38 92 ASP A O 1
ATOM 734 N N . LEU A 1 93 ? 1.819 -1.118 14.374 1.00 90.19 93 LEU A N 1
ATOM 735 C CA . LEU A 1 93 ? 1.794 -2.381 13.661 1.00 90.19 93 LEU A CA 1
ATOM 736 C C . LEU A 1 93 ? 1.501 -3.522 14.633 1.00 90.19 93 LEU A C 1
ATOM 738 O O . LEU A 1 93 ? 1.934 -3.508 15.781 1.00 90.19 93 LEU A O 1
ATOM 742 N N . VAL A 1 94 ? 0.800 -4.543 14.147 1.00 90.94 94 VAL A N 1
ATOM 743 C CA . VAL A 1 94 ? 0.613 -5.789 14.894 1.00 90.94 94 VAL A CA 1
ATOM 744 C C . VAL A 1 94 ? 1.982 -6.420 15.161 1.00 90.94 94 VAL A C 1
ATOM 746 O O . VAL A 1 94 ? 2.734 -6.695 14.222 1.00 90.94 94 VAL A O 1
ATOM 749 N N . ASP A 1 95 ? 2.268 -6.711 16.429 1.00 82.94 95 ASP A N 1
ATOM 750 C CA . ASP A 1 95 ? 3.521 -7.339 16.849 1.00 82.94 95 ASP A CA 1
ATOM 751 C C . ASP A 1 95 ? 3.805 -8.652 16.107 1.00 82.94 95 ASP A C 1
ATOM 753 O O . ASP A 1 95 ? 2.904 -9.443 15.806 1.00 82.94 95 ASP A O 1
ATOM 757 N N . ASN A 1 96 ? 5.092 -8.916 15.857 1.00 78.94 96 ASN A N 1
ATOM 758 C CA . ASN A 1 96 ? 5.586 -10.124 15.182 1.00 78.94 96 ASN A CA 1
ATOM 759 C C . ASN A 1 96 ? 4.986 -10.360 13.777 1.00 78.94 96 ASN A C 1
ATOM 761 O O . ASN A 1 96 ? 4.962 -11.491 13.288 1.00 78.94 96 ASN A O 1
ATOM 765 N N . SER A 1 97 ? 4.506 -9.303 13.116 1.00 77.38 97 SER A N 1
ATOM 766 C CA . SER A 1 97 ? 4.058 -9.324 11.723 1.00 77.38 97 SER A CA 1
ATOM 767 C C . SER A 1 97 ? 5.180 -8.864 10.789 1.00 77.38 97 SER A C 1
ATOM 769 O O . SER A 1 97 ? 5.788 -7.822 11.003 1.00 77.38 97 SER A O 1
ATOM 771 N N . ASN A 1 98 ? 5.409 -9.593 9.696 1.00 77.62 98 ASN A N 1
ATOM 772 C CA . ASN A 1 98 ? 6.245 -9.146 8.570 1.00 77.62 98 ASN A CA 1
ATOM 773 C C . ASN A 1 98 ? 5.436 -8.375 7.507 1.00 77.62 98 ASN A C 1
ATOM 775 O O . ASN A 1 98 ? 5.870 -8.184 6.371 1.00 77.62 98 ASN A O 1
ATOM 779 N N . GLN A 1 99 ? 4.221 -7.969 7.858 1.00 85.44 99 GLN A N 1
ATOM 780 C CA . GLN A 1 99 ? 3.277 -7.297 6.979 1.00 85.44 99 GLN A CA 1
ATOM 781 C C . GLN A 1 99 ? 2.817 -5.987 7.610 1.00 85.44 99 GLN A C 1
ATOM 783 O O . GLN A 1 99 ? 2.751 -5.884 8.837 1.00 85.44 99 GLN A O 1
ATOM 788 N N . TRP A 1 100 ? 2.417 -5.038 6.763 1.00 91.56 100 TRP A N 1
ATOM 789 C CA . TRP A 1 100 ? 1.773 -3.780 7.146 1.00 91.56 100 TRP A CA 1
ATOM 790 C C . TRP A 1 100 ? 0.366 -4.029 7.701 1.00 91.56 100 TRP A C 1
ATOM 792 O O . TRP A 1 100 ? -0.640 -3.755 7.051 1.00 91.56 100 TRP A O 1
ATOM 802 N N . LYS A 1 101 ? 0.293 -4.634 8.885 1.00 92.81 101 LYS A N 1
ATOM 803 C CA . LYS A 1 101 ? -0.951 -4.993 9.562 1.00 92.81 101 LYS A CA 1
ATOM 804 C C . LYS A 1 101 ? -1.181 -4.100 10.761 1.00 92.81 101 LYS A C 1
ATOM 806 O O . LYS A 1 101 ? -0.268 -3.921 11.559 1.00 92.81 101 LYS A O 1
ATOM 811 N N . ILE A 1 102 ? -2.414 -3.640 10.921 1.00 94.44 102 ILE A N 1
ATOM 812 C CA . ILE A 1 102 ? -2.867 -2.883 12.092 1.00 94.44 102 ILE A CA 1
ATOM 813 C C . ILE A 1 102 ? -4.059 -3.589 12.737 1.00 94.44 102 ILE A C 1
ATOM 815 O O . ILE A 1 102 ? -4.754 -4.381 12.089 1.00 94.44 102 ILE A O 1
ATOM 819 N N . HIS A 1 103 ? -4.303 -3.297 14.011 1.00 94.75 103 HIS A N 1
ATOM 820 C CA . HIS A 1 103 ? -5.525 -3.728 14.682 1.00 94.75 103 HIS A CA 1
ATOM 821 C C . HIS A 1 103 ? -6.726 -2.909 14.194 1.00 94.75 103 HIS A C 1
ATOM 823 O O . HIS A 1 103 ? -6.664 -1.682 14.120 1.00 94.75 103 HIS A O 1
ATOM 829 N N . MET A 1 104 ? -7.830 -3.586 13.878 1.00 94.56 104 MET A N 1
ATOM 830 C CA . MET A 1 104 ? -9.091 -2.959 13.477 1.00 94.56 104 MET A CA 1
ATOM 831 C C . MET A 1 104 ? -10.250 -3.747 14.076 1.00 94.56 104 MET A C 1
ATOM 833 O O . MET A 1 104 ? -10.366 -4.942 13.835 1.00 94.56 104 MET A O 1
ATOM 837 N N . TYR A 1 105 ? -11.108 -3.074 14.842 1.00 93.69 105 TYR A N 1
ATOM 838 C CA . TYR A 1 105 ? -12.139 -3.734 15.646 1.00 93.69 105 TYR A CA 1
ATOM 839 C C . TYR A 1 105 ? -13.418 -4.069 14.870 1.00 93.69 105 TYR A C 1
ATOM 841 O O . TYR A 1 105 ? -14.031 -5.116 15.074 1.00 93.69 105 TYR A O 1
ATOM 849 N N . SER A 1 106 ? -13.864 -3.172 13.993 1.00 95.38 106 SER A N 1
ATOM 850 C CA . SER A 1 106 ? -15.114 -3.360 13.262 1.00 95.38 106 SER A CA 1
ATOM 851 C C . SER A 1 106 ? -15.206 -2.470 12.034 1.00 95.38 106 SER A C 1
ATOM 853 O O . SER A 1 106 ? -14.656 -1.369 12.022 1.00 95.38 106 SER A O 1
ATOM 855 N N . VAL A 1 107 ? -15.995 -2.910 11.059 1.00 95.06 107 VAL A N 1
ATOM 856 C CA . VAL A 1 107 ? -16.430 -2.114 9.910 1.00 95.06 107 VAL A CA 1
ATOM 857 C C . VAL A 1 107 ? -17.904 -1.766 10.084 1.00 95.06 107 VAL A C 1
ATOM 859 O O . VAL A 1 107 ? -18.717 -2.632 10.418 1.00 95.06 107 VAL A O 1
ATOM 862 N N . SER A 1 108 ? -18.251 -0.507 9.818 1.00 95.81 108 SER A N 1
ATOM 863 C CA . SER A 1 108 ? -19.630 -0.018 9.826 1.00 95.81 108 SER A CA 1
ATOM 864 C C . SER A 1 108 ? -20.011 0.544 8.460 1.00 95.81 108 SER A C 1
ATOM 866 O O . SER A 1 108 ? -19.237 1.283 7.855 1.00 95.81 108 SER A O 1
ATOM 868 N N . VAL A 1 109 ? -21.223 0.240 7.994 1.00 96.19 109 VAL A N 1
ATOM 869 C CA . VAL A 1 109 ? -21.789 0.740 6.733 1.00 96.19 109 VAL A CA 1
ATOM 870 C C . VAL A 1 109 ? -23.045 1.541 7.054 1.00 96.19 109 VAL A C 1
ATOM 872 O O . VAL A 1 109 ? -23.938 1.055 7.743 1.00 96.19 109 VAL A O 1
ATOM 875 N N . ALA A 1 110 ? -23.097 2.793 6.589 1.00 95.75 110 ALA A N 1
ATOM 876 C CA . ALA A 1 110 ? -24.192 3.728 6.877 1.00 95.75 110 ALA A CA 1
ATOM 877 C C . ALA A 1 110 ? -24.518 3.863 8.385 1.00 95.75 110 ALA A C 1
ATOM 879 O O . ALA A 1 110 ? -25.674 3.984 8.775 1.00 95.75 110 ALA A O 1
ATOM 880 N N . GLY A 1 111 ? -23.492 3.817 9.244 1.00 95.38 111 GLY A N 1
ATOM 881 C CA . GLY A 1 111 ? -23.636 3.919 10.703 1.00 95.38 111 GLY A CA 1
ATOM 882 C C . GLY A 1 111 ? -24.029 2.618 11.412 1.00 95.38 111 GLY A C 1
ATOM 883 O O . GLY A 1 111 ? -24.049 2.584 12.641 1.00 95.38 111 GLY A O 1
ATOM 884 N N . HIS A 1 112 ? -24.284 1.539 10.672 1.00 96.94 112 HIS A N 1
ATOM 885 C CA . HIS A 1 112 ? -24.608 0.232 11.234 1.00 96.94 112 HIS A CA 1
ATOM 886 C C . HIS A 1 112 ? -23.394 -0.689 11.206 1.00 96.94 112 HIS A C 1
ATOM 888 O O . HIS A 1 112 ? -22.675 -0.739 10.210 1.00 96.94 112 HIS A O 1
ATOM 894 N N . LEU A 1 113 ? -23.183 -1.436 12.291 1.00 97.12 113 LEU A N 1
ATOM 895 C CA . LEU A 1 113 ? -22.151 -2.466 12.347 1.00 97.12 113 LEU A CA 1
ATOM 896 C C . LEU A 1 113 ? -22.375 -3.476 11.213 1.00 97.12 113 LEU A C 1
ATOM 898 O O . LEU A 1 113 ? -23.419 -4.126 11.161 1.00 97.12 113 LEU A O 1
ATOM 902 N N . ALA A 1 114 ? -21.385 -3.613 10.336 1.00 95.88 114 ALA A N 1
ATOM 903 C CA . ALA A 1 114 ? -21.392 -4.592 9.257 1.00 95.88 114 ALA A CA 1
ATOM 904 C C . ALA A 1 114 ? -20.629 -5.860 9.657 1.00 95.88 114 ALA A C 1
ATOM 906 O O . ALA A 1 114 ? -21.096 -6.968 9.399 1.00 95.88 114 ALA A O 1
ATOM 907 N N . GLN A 1 115 ? -19.470 -5.705 10.307 1.00 94.69 115 GLN A N 1
ATOM 908 C CA . GLN A 1 115 ? -18.609 -6.829 10.670 1.00 94.69 115 GLN A CA 1
ATOM 909 C C . GLN A 1 115 ? -17.674 -6.489 11.839 1.00 94.69 115 GLN A C 1
ATOM 911 O O . GLN A 1 115 ? -17.160 -5.375 11.922 1.00 94.69 115 GLN A O 1
ATOM 916 N N . TYR A 1 116 ? -17.419 -7.470 12.709 1.00 94.81 116 TYR A N 1
ATOM 917 C CA . TYR A 1 116 ? -16.302 -7.441 13.659 1.00 94.81 116 TYR A CA 1
ATOM 918 C C . TYR A 1 116 ? -15.023 -7.982 13.015 1.00 94.81 116 TYR A C 1
ATOM 920 O O . TYR A 1 116 ? -15.055 -8.963 12.267 1.00 94.81 116 TYR A O 1
ATOM 928 N N . CYS A 1 117 ? -13.896 -7.361 13.340 1.00 90.94 117 CYS A N 1
ATOM 929 C CA . CYS A 1 117 ? -12.575 -7.668 12.810 1.00 90.94 117 CYS A CA 1
ATOM 930 C C . CYS A 1 117 ? -11.556 -7.715 13.964 1.00 90.94 117 CYS A C 1
ATOM 932 O O . CYS A 1 117 ? -11.834 -7.259 15.070 1.00 90.94 117 CYS A O 1
ATOM 934 N N . ASP A 1 118 ? -10.375 -8.276 13.706 1.00 91.56 118 ASP A N 1
ATOM 935 C CA . ASP A 1 118 ? -9.232 -8.200 14.633 1.00 91.56 118 ASP A CA 1
ATOM 936 C C . ASP A 1 118 ? -8.102 -7.366 14.015 1.00 91.56 118 ASP A C 1
ATOM 938 O O . ASP A 1 118 ? -7.556 -6.444 14.624 1.00 91.56 118 ASP A O 1
ATOM 942 N N . LYS A 1 119 ? -7.762 -7.672 12.759 1.00 94.06 119 LYS A N 1
ATOM 943 C CA . LYS A 1 119 ? -6.617 -7.100 12.049 1.00 94.06 119 LYS A CA 1
ATOM 944 C C . LYS A 1 119 ? -6.973 -6.816 10.600 1.00 94.06 119 LYS A C 1
ATOM 946 O O . LYS A 1 119 ? -7.776 -7.536 10.008 1.00 94.06 119 LYS A O 1
ATOM 951 N N . VAL A 1 120 ? -6.310 -5.823 10.021 1.00 93.94 120 VAL A N 1
ATOM 952 C CA . VAL A 1 120 ? -6.385 -5.501 8.591 1.00 93.94 120 VAL A CA 1
ATOM 953 C C . VAL A 1 120 ? -4.980 -5.367 8.017 1.00 93.94 120 VAL A C 1
ATOM 955 O O . VAL A 1 120 ? -4.063 -4.927 8.709 1.00 93.94 120 VAL A O 1
ATOM 958 N N . LEU A 1 121 ? -4.808 -5.798 6.769 1.00 93.19 121 LEU A N 1
ATOM 959 C CA . LEU A 1 121 ? -3.586 -5.618 5.994 1.00 93.19 121 LEU A CA 1
ATOM 960 C C . LEU A 1 121 ? -3.735 -4.369 5.121 1.00 93.19 121 LEU A C 1
ATOM 962 O O . LEU A 1 121 ? -4.713 -4.250 4.389 1.00 93.19 121 LEU A O 1
ATOM 966 N N . ILE A 1 122 ? -2.756 -3.474 5.178 1.00 93.88 122 ILE A N 1
ATOM 967 C CA . ILE A 1 122 ? -2.649 -2.331 4.275 1.00 93.88 122 ILE A CA 1
ATOM 968 C C . ILE A 1 122 ? -1.792 -2.762 3.080 1.00 93.88 122 ILE A C 1
ATOM 970 O O . ILE A 1 122 ? -0.580 -2.932 3.216 1.00 93.88 122 ILE A O 1
ATOM 974 N N . ASP A 1 123 ? -2.427 -2.986 1.929 1.00 93.44 123 ASP A N 1
ATOM 975 C CA . ASP A 1 123 ? -1.786 -3.534 0.728 1.00 93.44 123 ASP A CA 1
ATOM 976 C C . ASP A 1 123 ? -2.089 -2.678 -0.507 1.00 93.44 123 ASP A C 1
ATOM 978 O O . ASP A 1 123 ? -3.221 -2.627 -0.982 1.00 93.44 123 ASP A O 1
ATOM 982 N N . SER A 1 124 ? -1.063 -2.018 -1.048 1.00 92.00 124 SER A N 1
ATOM 983 C CA . SER A 1 124 ? -1.180 -1.213 -2.270 1.00 92.00 124 SER A CA 1
ATOM 984 C C . SER A 1 124 ? -1.250 -2.047 -3.553 1.00 92.00 124 SER A C 1
ATOM 986 O O . SER A 1 124 ? -1.511 -1.491 -4.619 1.00 92.00 124 SER A O 1
ATOM 988 N N . GLY A 1 125 ? -0.997 -3.355 -3.475 1.00 90.31 125 GLY A N 1
ATOM 989 C CA . GLY A 1 125 ? -1.099 -4.285 -4.597 1.00 90.31 125 GLY A CA 1
ATOM 990 C C . GLY A 1 125 ? -2.496 -4.879 -4.794 1.00 90.31 125 GLY A C 1
ATOM 991 O O . GLY A 1 125 ? -2.704 -5.582 -5.783 1.00 90.31 125 GLY A O 1
ATOM 992 N N . CYS A 1 126 ? -3.441 -4.617 -3.884 1.00 89.88 126 CYS A N 1
ATOM 993 C CA . CYS A 1 126 ? -4.804 -5.140 -3.946 1.00 89.88 126 CYS A CA 1
ATOM 994 C C . CYS A 1 126 ? -5.800 -4.063 -4.406 1.00 89.88 126 CYS A C 1
ATOM 996 O O . CYS A 1 126 ? -5.793 -2.943 -3.905 1.00 89.88 126 CYS A O 1
ATOM 998 N N . GLU A 1 127 ? -6.672 -4.409 -5.357 1.00 84.38 127 GLU A N 1
ATOM 999 C CA . GLU A 1 127 ? -7.685 -3.492 -5.907 1.00 84.38 127 GLU A CA 1
ATOM 1000 C C . GLU A 1 127 ? -8.956 -3.414 -5.045 1.00 84.38 127 GLU A C 1
ATOM 1002 O O . GLU A 1 127 ? -9.629 -2.386 -5.020 1.00 84.38 127 GLU A O 1
ATOM 1007 N N . TYR A 1 128 ? -9.287 -4.495 -4.335 1.00 84.81 128 TYR A N 1
ATOM 1008 C CA . TYR A 1 128 ? -10.550 -4.640 -3.610 1.00 84.81 128 TYR A CA 1
ATOM 1009 C C . TYR A 1 128 ? -10.340 -4.677 -2.092 1.00 84.81 128 TYR A C 1
ATOM 1011 O O . TYR A 1 128 ? -9.277 -5.081 -1.615 1.00 84.81 128 TYR A O 1
ATOM 1019 N N . ILE A 1 129 ? -11.383 -4.270 -1.360 1.00 83.31 129 ILE A N 1
ATOM 1020 C CA . ILE A 1 129 ? -11.519 -4.371 0.103 1.00 83.31 129 ILE A CA 1
ATOM 1021 C C . ILE A 1 129 ? -12.537 -5.463 0.419 1.00 83.31 129 ILE A C 1
ATOM 1023 O O . ILE A 1 129 ? -13.587 -5.484 -0.266 1.00 83.31 129 ILE A O 1
#